Protein AF-A0A946EC99-F1 (afdb_monomer_lite)

Structure (mmCIF, N/CA/C/O backbone):
data_AF-A0A946EC99-F1
#
_entry.id   AF-A0A946EC99-F1
#
loop_
_atom_site.group_PDB
_atom_site.id
_atom_site.type_symbol
_atom_site.label_atom_id
_atom_site.label_alt_id
_atom_site.label_comp_id
_atom_site.label_asym_id
_atom_site.label_entity_id
_atom_site.label_seq_id
_atom_site.pdbx_PDB_ins_code
_atom_site.Cartn_x
_atom_site.Cartn_y
_atom_site.Cartn_z
_atom_site.occupancy
_atom_site.B_iso_or_equiv
_atom_site.auth_seq_id
_atom_site.auth_comp_id
_atom_site.auth_asym_id
_atom_site.auth_atom_id
_atom_site.pdbx_PDB_model_num
ATOM 1 N N . MET A 1 1 ? -6.695 2.992 20.744 1.00 82.31 1 MET A N 1
ATOM 2 C CA . MET A 1 1 ? -6.610 3.366 19.322 1.00 82.31 1 MET A CA 1
ATOM 3 C C . MET A 1 1 ? -5.478 2.557 18.765 1.00 82.31 1 MET A C 1
ATOM 5 O O . MET A 1 1 ? -4.349 2.740 19.210 1.00 82.31 1 MET A O 1
ATOM 9 N N . ASP A 1 2 ? -5.813 1.656 17.866 1.00 91.44 2 ASP A N 1
ATOM 10 C CA . ASP A 1 2 ? -4.870 0.748 17.248 1.00 91.44 2 ASP A CA 1
ATOM 11 C C . ASP A 1 2 ? -4.224 1.434 16.055 1.00 91.44 2 ASP A C 1
ATOM 13 O O . ASP A 1 2 ? -4.758 2.399 15.487 1.00 91.44 2 ASP A O 1
ATOM 17 N N . LYS A 1 3 ? -3.028 0.965 15.715 1.00 95.12 3 LYS A N 1
ATOM 18 C CA . LYS A 1 3 ? -2.216 1.562 14.668 1.00 95.12 3 LYS A CA 1
ATOM 19 C C . LYS A 1 3 ? -1.662 0.493 13.745 1.00 95.12 3 LYS A C 1
ATOM 21 O O . LYS A 1 3 ? -1.075 -0.491 14.189 1.00 95.12 3 LYS A O 1
ATOM 26 N N . LEU A 1 4 ? -1.794 0.733 12.448 1.00 95.88 4 LEU A N 1
ATOM 27 C CA . LEU A 1 4 ? -1.223 -0.108 11.406 1.00 95.88 4 LEU A CA 1
ATOM 28 C C . LEU A 1 4 ? -0.346 0.748 10.501 1.00 95.88 4 LEU A C 1
ATOM 30 O O . LEU A 1 4 ? -0.809 1.729 9.922 1.00 95.88 4 LEU A O 1
ATOM 34 N N . LYS A 1 5 ? 0.916 0.355 10.359 1.00 97.50 5 LYS A N 1
ATOM 35 C CA . LYS A 1 5 ? 1.819 0.922 9.366 1.00 97.50 5 LYS A CA 1
ATOM 36 C C . LYS A 1 5 ? 1.716 0.140 8.059 1.00 97.50 5 LYS A C 1
ATOM 38 O O . LYS A 1 5 ? 1.834 -1.086 8.071 1.00 97.50 5 LYS A O 1
ATOM 43 N N . ILE A 1 6 ? 1.553 0.849 6.948 1.00 97.50 6 ILE A N 1
ATOM 44 C CA . ILE A 1 6 ? 1.728 0.327 5.592 1.00 97.50 6 ILE A CA 1
ATOM 45 C C . ILE A 1 6 ? 3.043 0.878 5.054 1.00 97.50 6 ILE A C 1
ATOM 47 O O . ILE A 1 6 ? 3.194 2.086 4.908 1.00 97.50 6 ILE A O 1
ATOM 51 N N . SER A 1 7 ? 4.005 0.008 4.772 1.00 97.81 7 SER A N 1
ATOM 52 C CA . SER A 1 7 ? 5.231 0.381 4.066 1.00 97.81 7 SER A CA 1
ATOM 53 C C . SER A 1 7 ? 5.087 0.024 2.594 1.00 97.81 7 SER A C 1
ATOM 55 O O . SER A 1 7 ? 4.810 -1.131 2.261 1.00 97.81 7 SER A O 1
ATOM 57 N N . TRP A 1 8 ? 5.287 1.021 1.740 1.00 97.31 8 TRP A N 1
ATOM 58 C CA . TRP A 1 8 ? 5.219 0.923 0.289 1.00 97.31 8 TRP A CA 1
ATOM 59 C C . TRP A 1 8 ? 6.626 0.717 -0.247 1.00 97.31 8 TRP A C 1
ATOM 61 O O . TRP A 1 8 ? 7.515 1.536 -0.012 1.00 97.31 8 TRP A O 1
ATOM 71 N N . THR A 1 9 ? 6.854 -0.409 -0.905 1.00 97.00 9 THR A N 1
ATOM 72 C CA . THR A 1 9 ? 8.175 -0.813 -1.385 1.00 97.00 9 THR A CA 1
ATOM 73 C C . THR A 1 9 ? 8.099 -1.189 -2.846 1.00 97.00 9 THR A C 1
ATOM 75 O O . THR A 1 9 ? 7.178 -1.902 -3.237 1.00 97.00 9 THR A O 1
ATOM 78 N N . ILE A 1 10 ? 9.089 -0.766 -3.619 1.00 95.94 10 ILE A N 1
ATOM 79 C CA . ILE A 1 10 ? 9.274 -1.200 -4.996 1.00 95.94 10 ILE A CA 1
ATOM 80 C C . ILE A 1 10 ? 10.494 -2.125 -5.066 1.00 95.94 10 ILE A C 1
ATOM 82 O O . ILE A 1 10 ? 11.486 -1.925 -4.363 1.00 95.94 10 ILE A O 1
ATOM 86 N N . GLU A 1 11 ? 10.396 -3.171 -5.880 1.00 95.88 11 GLU A N 1
ATOM 87 C CA . GLU A 1 11 ? 11.523 -3.998 -6.314 1.00 95.88 11 GLU A CA 1
ATOM 88 C C . GLU A 1 11 ? 11.526 -4.041 -7.837 1.00 95.88 11 GLU A C 1
ATOM 90 O O . GLU A 1 11 ? 10.585 -4.565 -8.436 1.00 95.88 11 GLU A O 1
ATOM 95 N N . LEU A 1 12 ? 12.586 -3.514 -8.445 1.00 94.19 12 LEU A N 1
ATOM 96 C CA . LEU A 1 12 ? 12.731 -3.477 -9.896 1.00 94.19 12 LEU A CA 1
ATOM 97 C C . LEU A 1 12 ? 13.591 -4.627 -10.392 1.00 94.19 12 LEU A C 1
ATOM 99 O O . LEU A 1 12 ? 14.598 -4.977 -9.774 1.00 94.19 12 LEU A O 1
ATOM 103 N N . LYS A 1 13 ? 13.215 -5.216 -11.521 1.00 94.50 13 LYS A N 1
ATOM 104 C CA . LYS A 1 13 ? 13.958 -6.312 -12.143 1.00 94.50 13 LYS A CA 1
ATOM 105 C C . LYS A 1 13 ? 15.339 -5.880 -12.618 1.00 94.50 13 LYS A C 1
ATOM 107 O O . LYS A 1 13 ? 16.287 -6.659 -12.501 1.00 94.50 13 LYS A O 1
ATOM 112 N N . ASP A 1 14 ? 15.448 -4.682 -13.177 1.00 92.38 14 ASP A N 1
ATOM 113 C CA . ASP A 1 14 ? 16.701 -4.130 -13.695 1.00 92.38 14 ASP A CA 1
ATOM 114 C C . ASP A 1 14 ? 17.707 -3.795 -12.578 1.00 92.38 14 ASP A C 1
ATOM 116 O O . ASP A 1 14 ? 18.907 -3.981 -12.775 1.00 92.38 14 ASP A O 1
ATOM 120 N N . ASP A 1 15 ? 17.225 -3.448 -11.381 1.00 91.38 15 ASP A N 1
ATOM 121 C CA . ASP A 1 15 ? 18.014 -3.305 -10.145 1.00 91.38 15 ASP A CA 1
ATOM 122 C C . ASP A 1 15 ? 18.142 -4.627 -9.351 1.00 91.38 15 ASP A C 1
ATOM 124 O O . ASP A 1 15 ? 18.418 -4.650 -8.149 1.00 91.38 15 ASP A O 1
ATOM 128 N N . GLY A 1 16 ? 17.912 -5.774 -10.000 1.00 94.50 16 GLY A N 1
ATOM 129 C CA . GLY A 1 16 ? 18.105 -7.095 -9.393 1.00 94.50 16 GLY A CA 1
ATOM 130 C C . GLY A 1 16 ? 17.163 -7.401 -8.222 1.00 94.50 16 GLY A C 1
ATOM 131 O O . GLY A 1 16 ? 17.535 -8.152 -7.319 1.00 94.50 16 GLY A O 1
ATOM 132 N N . TYR A 1 17 ? 15.955 -6.835 -8.233 1.00 95.38 17 TYR A N 1
ATOM 133 C CA . TYR A 1 17 ? 14.941 -6.916 -7.175 1.00 95.38 17 TYR A CA 1
ATOM 134 C C . TYR A 1 17 ? 15.401 -6.380 -5.818 1.00 95.38 17 TYR A C 1
ATOM 136 O O . TYR A 1 17 ? 14.977 -6.864 -4.764 1.00 95.38 17 TYR A O 1
ATOM 144 N N . ARG A 1 18 ? 16.269 -5.368 -5.808 1.00 94.62 18 ARG A N 1
ATOM 145 C CA . ARG A 1 18 ? 16.594 -4.662 -4.573 1.00 94.62 18 ARG A CA 1
ATOM 146 C C . ARG A 1 18 ? 15.354 -3.939 -4.042 1.00 94.62 18 ARG A C 1
ATOM 148 O O . ARG A 1 18 ? 14.737 -3.144 -4.742 1.00 94.62 18 ARG A O 1
ATOM 155 N N . SER A 1 19 ? 15.003 -4.203 -2.784 1.00 94.38 19 SER A N 1
ATOM 156 C CA . SER A 1 19 ? 13.856 -3.559 -2.144 1.00 94.38 19 SER A CA 1
ATOM 157 C C . SER A 1 19 ? 14.173 -2.110 -1.770 1.00 94.38 19 SER A C 1
ATOM 159 O O . SER A 1 19 ? 15.038 -1.864 -0.922 1.00 94.38 19 SER A O 1
ATOM 161 N N . THR A 1 20 ? 13.407 -1.169 -2.317 1.00 95.25 20 THR A N 1
ATOM 162 C CA . THR A 1 20 ? 13.475 0.255 -1.966 1.00 95.25 20 THR A CA 1
ATOM 163 C C . THR A 1 20 ? 12.153 0.699 -1.357 1.00 95.25 20 THR A C 1
ATOM 165 O O . THR A 1 20 ? 11.083 0.539 -1.940 1.00 95.25 20 THR A O 1
ATOM 168 N N . GLN A 1 21 ? 12.200 1.191 -0.117 1.00 95.94 21 GLN A N 1
ATOM 169 C CA . GLN A 1 21 ? 11.011 1.698 0.559 1.00 95.94 21 GLN A CA 1
ATOM 170 C C . GLN A 1 21 ? 10.740 3.131 0.101 1.00 95.94 21 GLN A C 1
ATOM 172 O O . GLN A 1 21 ? 11.474 4.050 0.454 1.00 95.94 21 GLN A O 1
ATOM 177 N N . GLU A 1 22 ? 9.659 3.301 -0.645 1.00 96.50 22 GLU A N 1
ATOM 178 C CA . GLU A 1 22 ? 9.299 4.557 -1.296 1.00 96.50 22 GLU A CA 1
ATOM 179 C C . GLU A 1 22 ? 8.439 5.449 -0.405 1.00 96.50 22 GLU A C 1
ATOM 181 O O . GLU A 1 22 ? 8.523 6.675 -0.475 1.00 96.50 22 GLU A O 1
ATOM 186 N N . ALA A 1 23 ? 7.610 4.845 0.451 1.00 96.94 23 ALA A N 1
ATOM 187 C CA . ALA A 1 23 ? 6.693 5.593 1.296 1.00 96.94 23 ALA A CA 1
ATOM 188 C C . ALA A 1 23 ? 6.163 4.798 2.500 1.00 96.94 23 ALA A C 1
ATOM 190 O O . ALA A 1 23 ? 6.326 3.577 2.608 1.00 96.94 23 ALA A O 1
ATOM 191 N N . GLU A 1 24 ? 5.499 5.500 3.416 1.00 97.31 24 GLU A N 1
ATOM 192 C CA . GLU A 1 24 ? 4.815 4.952 4.587 1.00 97.31 24 GLU A CA 1
ATOM 193 C C . GLU A 1 24 ? 3.440 5.597 4.774 1.00 97.31 24 GLU A C 1
ATOM 195 O O . GLU A 1 24 ? 3.285 6.806 4.605 1.00 97.31 24 GLU A O 1
ATOM 200 N N . ASP A 1 25 ? 2.467 4.794 5.200 1.00 97.06 25 ASP A N 1
ATOM 201 C CA . ASP A 1 25 ? 1.214 5.270 5.783 1.00 97.06 25 ASP A CA 1
ATOM 202 C C . ASP A 1 25 ? 1.038 4.747 7.197 1.00 97.06 25 ASP A C 1
ATOM 204 O O . ASP A 1 25 ? 1.353 3.592 7.489 1.00 97.06 25 ASP A O 1
ATOM 208 N N . ILE A 1 26 ? 0.486 5.582 8.072 1.00 97.12 26 ILE A N 1
ATOM 209 C CA . ILE A 1 26 ? 0.069 5.189 9.416 1.00 97.12 26 ILE A CA 1
ATOM 210 C C . ILE A 1 26 ? -1.440 5.362 9.511 1.00 97.12 26 ILE A C 1
ATOM 212 O O . ILE A 1 26 ? -1.960 6.478 9.488 1.00 97.12 26 ILE A O 1
ATOM 216 N N . LEU A 1 27 ? -2.136 4.240 9.651 1.00 95.69 27 LEU A N 1
ATOM 217 C CA . LEU A 1 27 ? -3.564 4.186 9.910 1.00 95.69 27 LEU A CA 1
ATOM 218 C C . LEU A 1 27 ? -3.773 4.134 11.417 1.00 95.69 27 LEU A C 1
ATOM 220 O O . LEU A 1 27 ? -3.239 3.247 12.077 1.00 95.69 27 LEU A O 1
ATOM 224 N N . THR A 1 28 ? -4.553 5.065 11.956 1.00 95.25 28 THR A N 1
ATOM 225 C CA . THR A 1 28 ? -5.001 5.062 13.355 1.00 95.25 28 THR A CA 1
ATOM 226 C C . THR A 1 28 ? -6.510 4.868 13.392 1.00 95.25 28 THR A C 1
ATOM 228 O O . THR A 1 28 ? -7.245 5.638 12.771 1.00 95.25 28 THR A O 1
ATOM 231 N N . PHE A 1 29 ? -6.965 3.848 14.114 1.00 91.62 29 PHE A N 1
ATOM 232 C CA . PHE A 1 29 ? -8.368 3.437 14.179 1.00 91.62 29 PHE A CA 1
ATOM 233 C C . PHE A 1 29 ? -8.732 2.945 15.585 1.00 91.62 29 PHE A C 1
ATOM 235 O O . PHE A 1 29 ? -7.892 2.871 16.484 1.00 91.62 29 PHE A O 1
ATOM 242 N N . SER A 1 30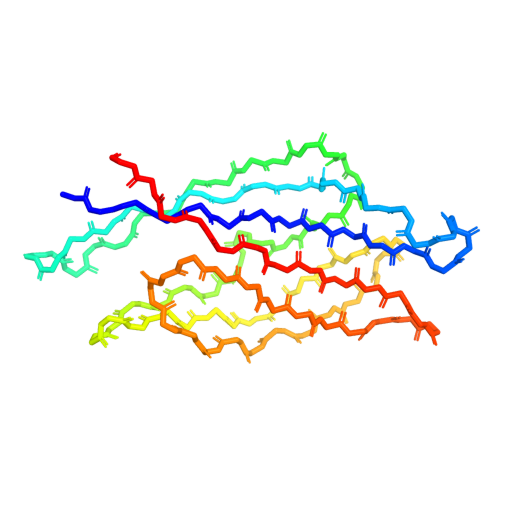 ? -10.013 2.693 15.829 1.00 86.94 30 SER A N 1
ATOM 243 C CA . SER A 1 30 ? -10.513 2.234 17.124 1.00 86.94 30 SER A CA 1
ATOM 244 C C . SER A 1 30 ? -11.832 1.516 16.927 1.00 86.94 30 SER A C 1
ATOM 246 O O . SER A 1 30 ? -12.728 2.105 16.346 1.00 86.94 30 SER A O 1
ATOM 248 N N . ASP A 1 31 ? -12.031 0.339 17.509 1.00 76.12 31 ASP A N 1
ATOM 249 C CA . ASP A 1 31 ? -13.329 -0.351 17.402 1.00 76.12 31 ASP A CA 1
ATOM 250 C C . ASP A 1 31 ? -14.497 0.467 17.981 1.00 76.12 31 ASP A C 1
ATOM 252 O O . ASP A 1 31 ? -15.635 0.368 17.532 1.00 76.12 31 ASP A O 1
ATOM 256 N N . ALA A 1 32 ? -14.209 1.340 18.952 1.00 77.62 32 ALA A N 1
ATOM 257 C CA . ALA A 1 32 ? -15.190 2.250 19.545 1.00 77.62 32 ALA A CA 1
ATOM 258 C C . ALA A 1 32 ? -15.559 3.471 18.670 1.00 77.62 32 ALA A C 1
ATOM 260 O O . ALA A 1 32 ? -16.454 4.229 19.043 1.00 77.62 32 ALA A O 1
ATOM 261 N N . SER A 1 33 ? -14.865 3.713 17.552 1.00 75.81 33 SER A N 1
ATOM 262 C CA . SER A 1 33 ? -15.085 4.869 16.675 1.00 75.81 33 SER A CA 1
ATOM 263 C C . SER A 1 33 ? -14.961 4.469 15.210 1.00 75.81 33 SER A C 1
ATOM 265 O O . SER A 1 33 ? -13.957 3.914 14.788 1.00 75.81 33 SER A O 1
ATOM 267 N N . SER A 1 34 ? -15.930 4.847 14.382 1.00 76.88 34 SER A N 1
ATOM 268 C CA . SER A 1 34 ? -15.826 4.652 12.931 1.00 76.88 34 SER A CA 1
ATOM 269 C C . SER A 1 34 ? -14.798 5.575 12.257 1.00 76.88 34 SER A C 1
ATOM 271 O O . SER A 1 34 ? -14.660 5.550 11.036 1.00 76.88 34 SER A O 1
ATOM 273 N N . GLU A 1 35 ? -14.119 6.439 13.016 1.00 84.94 35 GLU A N 1
ATOM 274 C CA . GLU A 1 35 ? -13.127 7.373 12.492 1.00 84.94 35 GLU A CA 1
ATOM 275 C C . GLU A 1 35 ? -11.798 6.654 12.200 1.00 84.94 35 GLU A C 1
ATOM 277 O O . GLU A 1 35 ? -11.100 6.200 13.109 1.00 84.94 35 GLU A O 1
ATOM 282 N N . LEU A 1 36 ? -11.432 6.596 10.917 1.00 91.69 36 LEU A N 1
ATOM 283 C CA . LEU A 1 36 ? -10.117 6.171 10.446 1.00 91.69 36 LEU A CA 1
ATOM 284 C C . LEU A 1 36 ? -9.292 7.405 10.076 1.00 91.69 36 LEU A C 1
ATOM 286 O O . LEU A 1 36 ? -9.693 8.189 9.217 1.00 91.69 36 LEU A O 1
ATOM 290 N N . LYS A 1 37 ? -8.119 7.555 10.693 1.00 94.25 37 LYS A N 1
ATOM 291 C CA . LYS A 1 37 ? -7.143 8.595 10.342 1.00 94.25 37 LYS A CA 1
ATOM 292 C C . LYS A 1 37 ? -5.986 7.966 9.595 1.00 94.25 37 LYS A C 1
ATOM 294 O O . LYS A 1 37 ? -5.422 6.985 10.073 1.00 94.25 37 LYS A O 1
ATOM 299 N N . VAL A 1 38 ? -5.612 8.555 8.466 1.00 95.56 38 VAL A N 1
ATOM 300 C CA . VAL A 1 38 ? -4.464 8.118 7.669 1.00 95.56 38 VAL A CA 1
ATOM 301 C C . VAL A 1 38 ? -3.453 9.254 7.622 1.00 95.56 38 VAL A C 1
ATOM 303 O O . VAL A 1 38 ? -3.805 10.397 7.342 1.00 95.56 38 VAL A O 1
ATOM 306 N N . GLN A 1 39 ? -2.207 8.949 7.968 1.00 96.69 39 GLN A N 1
ATOM 307 C CA . GLN A 1 39 ? -1.079 9.864 7.836 1.00 96.69 39 GLN A CA 1
ATOM 308 C C . GLN A 1 39 ? -0.153 9.335 6.755 1.00 96.69 39 GLN A C 1
ATOM 310 O O . GLN A 1 39 ? 0.288 8.193 6.854 1.00 96.69 39 GLN A O 1
ATOM 315 N N . HIS A 1 40 ? 0.156 10.178 5.776 1.00 96.19 40 HIS A N 1
ATOM 316 C CA . HIS A 1 40 ? 1.000 9.834 4.641 1.00 96.19 40 HIS A CA 1
ATOM 317 C C . HIS A 1 40 ? 2.398 10.416 4.816 1.00 96.19 40 HIS A C 1
ATOM 319 O O . HIS A 1 40 ? 2.557 11.566 5.233 1.00 96.19 40 HIS A O 1
ATOM 325 N N . LYS A 1 41 ? 3.415 9.624 4.487 1.00 96.00 41 LYS A N 1
ATOM 326 C CA . LYS A 1 41 ? 4.808 10.059 4.446 1.00 96.00 41 LYS A CA 1
ATOM 327 C C . LYS A 1 41 ? 5.502 9.497 3.216 1.00 96.00 41 LYS A C 1
ATOM 329 O O . LYS A 1 41 ? 5.666 8.285 3.102 1.00 96.00 41 LYS A O 1
ATOM 334 N N . ASP A 1 42 ? 5.968 10.381 2.352 1.00 94.62 42 ASP A N 1
ATOM 335 C CA . ASP A 1 42 ? 6.814 10.009 1.222 1.00 94.62 42 ASP A CA 1
ATOM 336 C C . ASP A 1 42 ? 8.277 9.933 1.679 1.00 94.62 42 ASP A C 1
ATOM 338 O O . ASP A 1 42 ? 8.743 10.763 2.468 1.00 94.62 42 ASP A O 1
ATOM 342 N N . ILE A 1 43 ? 8.990 8.894 1.244 1.00 94.94 43 ILE A N 1
ATOM 343 C CA . ILE A 1 43 ? 10.425 8.707 1.513 1.00 94.94 43 ILE A CA 1
ATOM 344 C C . ILE A 1 43 ? 11.234 9.091 0.277 1.00 94.94 43 ILE A C 1
ATOM 346 O O . ILE A 1 43 ? 12.265 9.750 0.407 1.00 94.94 43 ILE A O 1
ATOM 350 N N . SER A 1 44 ? 10.755 8.722 -0.908 1.00 90.00 44 SER A N 1
ATOM 351 C CA . SER A 1 44 ? 11.298 9.177 -2.184 1.00 90.00 44 SER A CA 1
ATOM 352 C C . SER A 1 44 ? 10.342 10.163 -2.859 1.00 90.00 44 SER A C 1
ATOM 354 O O . SER A 1 44 ? 9.139 10.162 -2.605 1.00 90.00 44 SER A O 1
ATOM 356 N N . GLN A 1 45 ? 10.883 11.028 -3.722 1.00 78.56 45 GLN A N 1
ATOM 357 C CA . GLN A 1 45 ? 10.069 11.975 -4.493 1.00 78.56 45 GLN A CA 1
ATOM 358 C C . GLN A 1 45 ? 9.345 11.319 -5.673 1.00 78.56 45 GLN A C 1
ATOM 360 O O . GLN A 1 45 ? 8.275 11.783 -6.053 1.00 78.56 45 GLN A O 1
ATOM 365 N N . GLU A 1 46 ? 9.914 10.256 -6.247 1.00 79.56 46 GLU A N 1
ATOM 366 C CA . GLU A 1 46 ? 9.416 9.647 -7.486 1.00 79.56 46 GLU A CA 1
ATOM 367 C C . GLU A 1 46 ? 8.766 8.272 -7.296 1.00 79.56 46 GLU A C 1
ATOM 369 O O . GLU A 1 46 ? 8.193 7.763 -8.246 1.00 79.56 46 GLU A O 1
ATOM 374 N N . GLY A 1 47 ? 8.822 7.680 -6.099 1.00 83.75 47 GLY A N 1
ATOM 375 C CA . GLY A 1 47 ? 8.458 6.280 -5.871 1.00 83.75 47 GLY A CA 1
ATOM 376 C C . GLY A 1 47 ? 6.977 5.940 -6.046 1.00 83.75 47 GLY A C 1
ATOM 377 O O . GLY A 1 47 ? 6.570 5.505 -7.114 1.00 83.75 47 GLY A O 1
ATOM 378 N N . VAL A 1 48 ? 6.179 6.044 -4.973 1.00 93.75 48 VAL A N 1
ATOM 379 C CA . VAL A 1 48 ? 4.746 5.678 -4.991 1.00 93.75 48 VAL A CA 1
ATOM 380 C C . VAL A 1 48 ? 3.883 6.885 -4.630 1.00 93.75 48 VAL A C 1
ATOM 382 O O . VAL A 1 48 ? 3.849 7.311 -3.470 1.00 93.75 48 VAL A O 1
ATOM 385 N N . LYS A 1 49 ? 3.145 7.399 -5.614 1.00 92.56 49 LYS A N 1
ATOM 386 C CA . LYS A 1 49 ? 2.264 8.573 -5.527 1.00 92.56 49 LYS A CA 1
ATOM 387 C C . LYS A 1 49 ? 0.785 8.168 -5.609 1.00 92.56 49 LYS A C 1
ATOM 389 O O . LYS A 1 49 ? 0.435 7.032 -5.921 1.00 92.56 49 LYS A O 1
ATOM 394 N N . GLY A 1 50 ? -0.104 9.103 -5.274 1.00 91.31 50 GLY A N 1
ATOM 395 C CA . GLY A 1 50 ? -1.561 8.906 -5.311 1.00 91.31 50 GLY A CA 1
ATOM 396 C C . GLY A 1 50 ? -2.139 8.092 -4.143 1.00 91.31 50 GLY A C 1
ATOM 397 O O . GLY A 1 50 ? -3.337 7.813 -4.100 1.00 91.31 50 GLY A O 1
ATOM 398 N N . ARG A 1 51 ? -1.300 7.729 -3.164 1.00 94.25 51 ARG A N 1
ATOM 399 C CA . ARG A 1 51 ? -1.677 6.949 -1.969 1.00 94.25 51 ARG A CA 1
ATOM 400 C C . ARG A 1 51 ? -2.680 7.675 -1.067 1.00 94.25 51 ARG A C 1
ATOM 402 O O . ARG A 1 51 ? -3.401 7.030 -0.307 1.00 94.25 51 ARG A O 1
ATOM 409 N N . ASP A 1 52 ? -2.718 8.997 -1.158 1.00 92.31 52 ASP A N 1
ATOM 410 C CA . ASP A 1 52 ? -3.649 9.914 -0.504 1.00 92.31 52 ASP A CA 1
ATOM 411 C C . ASP A 1 52 ? -5.074 9.851 -1.079 1.00 92.31 52 ASP A C 1
ATOM 413 O O . ASP A 1 52 ? -6.033 10.174 -0.379 1.00 92.31 52 ASP A O 1
ATOM 417 N N . TYR A 1 53 ? -5.239 9.361 -2.312 1.00 94.19 53 TYR A N 1
ATOM 418 C CA . TYR A 1 53 ? -6.551 9.128 -2.933 1.00 94.19 53 TYR A CA 1
ATOM 419 C C . TYR A 1 53 ? -7.078 7.702 -2.729 1.00 94.19 53 TYR A C 1
ATOM 421 O O . TYR A 1 53 ? -8.218 7.401 -3.098 1.00 94.19 53 TYR A O 1
ATOM 429 N N . LEU A 1 54 ? -6.274 6.809 -2.143 1.00 96.00 54 LEU A N 1
ATOM 430 C CA . LEU A 1 54 ? -6.704 5.446 -1.858 1.00 96.00 54 LEU A CA 1
ATOM 431 C C . LEU A 1 54 ? -7.804 5.425 -0.806 1.00 96.00 54 LEU A C 1
ATOM 433 O O . LEU A 1 54 ? -7.781 6.148 0.191 1.00 96.00 54 LEU A O 1
ATOM 437 N N . THR A 1 55 ? -8.752 4.511 -0.987 1.00 95.38 55 THR A N 1
ATOM 438 C CA . THR A 1 55 ? -9.735 4.248 0.053 1.00 95.38 55 THR A CA 1
ATOM 439 C C . THR A 1 55 ? -9.247 3.151 0.984 1.00 95.38 55 THR A C 1
ATOM 441 O O . THR A 1 55 ? -9.045 2.006 0.574 1.00 95.38 55 THR A O 1
ATOM 444 N N . TYR A 1 56 ? -9.159 3.496 2.264 1.00 94.31 56 TYR A N 1
ATOM 445 C CA . TYR A 1 56 ? -8.903 2.568 3.355 1.00 94.31 56 TYR A CA 1
ATOM 446 C C . TYR A 1 56 ? -10.205 2.301 4.109 1.00 94.31 56 TYR A C 1
ATOM 448 O O . TYR A 1 56 ? -10.907 3.229 4.513 1.00 94.31 56 TYR A O 1
ATOM 456 N N . LYS A 1 57 ? -10.546 1.027 4.303 1.00 92.88 57 LYS A N 1
ATOM 457 C CA . LYS A 1 57 ? -11.680 0.599 5.129 1.00 92.88 57 LYS A CA 1
ATOM 458 C C . LYS A 1 57 ? -11.223 -0.467 6.101 1.00 92.88 57 LYS A C 1
ATOM 460 O O . LYS A 1 57 ? -10.498 -1.377 5.713 1.00 92.88 57 LYS A O 1
ATOM 465 N N . ILE A 1 58 ? -11.683 -0.362 7.338 1.00 90.75 58 ILE A N 1
ATOM 466 C CA . ILE A 1 58 ? -11.437 -1.355 8.376 1.00 90.75 58 ILE A CA 1
ATOM 467 C C . ILE A 1 58 ? -12.787 -1.873 8.859 1.00 90.75 58 ILE A C 1
ATOM 469 O O . ILE A 1 58 ? -13.686 -1.083 9.147 1.00 90.75 58 ILE A O 1
ATOM 473 N N . SER A 1 59 ? -12.948 -3.191 8.905 1.00 88.69 59 SER A N 1
ATOM 474 C CA . SER A 1 59 ? -14.115 -3.837 9.511 1.00 88.69 59 SER A CA 1
ATOM 475 C C . SER A 1 59 ? -13.751 -5.242 9.955 1.00 88.69 59 SER A C 1
ATOM 477 O O . SER A 1 59 ? -13.045 -5.918 9.216 1.00 88.69 59 SER A O 1
ATOM 479 N N . ASN A 1 60 ? -14.289 -5.717 11.079 1.00 85.62 60 ASN A N 1
ATOM 480 C CA . ASN A 1 60 ? -14.173 -7.120 11.498 1.00 85.62 60 ASN A CA 1
ATOM 481 C C . ASN A 1 60 ? -12.728 -7.657 11.433 1.00 85.62 60 ASN A C 1
ATOM 483 O O . ASN A 1 60 ? -12.483 -8.684 10.807 1.00 85.62 60 ASN A O 1
ATOM 487 N N . GLU A 1 61 ? -11.772 -6.927 12.016 1.00 88.69 61 GLU A N 1
ATOM 488 C CA . GLU A 1 61 ? -10.342 -7.287 12.019 1.00 88.69 61 GLU A CA 1
ATOM 489 C C . GLU A 1 61 ? -9.690 -7.399 10.626 1.00 88.69 61 GLU A C 1
ATOM 491 O O . GLU A 1 61 ? -8.588 -7.936 10.491 1.00 88.69 61 GLU A O 1
ATOM 496 N N . THR A 1 62 ? -10.317 -6.868 9.573 1.00 92.31 62 THR A N 1
ATOM 497 C CA . THR A 1 62 ? -9.733 -6.790 8.230 1.00 92.31 62 THR A CA 1
ATOM 498 C C . THR A 1 62 ? -9.542 -5.353 7.771 1.00 92.31 62 THR A C 1
ATOM 500 O O . THR A 1 62 ? -10.250 -4.431 8.178 1.00 92.31 62 THR A O 1
ATOM 503 N N . ILE A 1 63 ? -8.560 -5.173 6.891 1.00 93.50 63 ILE A N 1
ATOM 504 C CA . ILE A 1 63 ? -8.328 -3.964 6.117 1.00 93.50 63 ILE A CA 1
ATOM 505 C C . ILE A 1 63 ? -8.629 -4.229 4.646 1.00 93.50 63 ILE A C 1
ATOM 507 O O . ILE A 1 63 ? -8.196 -5.230 4.065 1.00 93.50 63 ILE A O 1
ATOM 511 N N . LYS A 1 64 ? -9.332 -3.279 4.033 1.00 95.00 64 LYS A N 1
ATOM 512 C CA . LYS A 1 64 ? -9.470 -3.158 2.591 1.00 95.00 64 LYS A CA 1
ATOM 513 C C . LYS A 1 64 ? -8.787 -1.878 2.113 1.00 95.00 64 LYS A C 1
ATOM 515 O O . LYS A 1 64 ? -9.091 -0.802 2.625 1.00 95.00 64 LYS A O 1
ATOM 520 N N . ILE A 1 65 ? -7.889 -2.005 1.140 1.00 95.69 65 ILE A N 1
ATOM 521 C CA . ILE A 1 65 ? -7.184 -0.898 0.477 1.00 95.69 65 ILE A CA 1
ATOM 522 C C . ILE A 1 65 ? 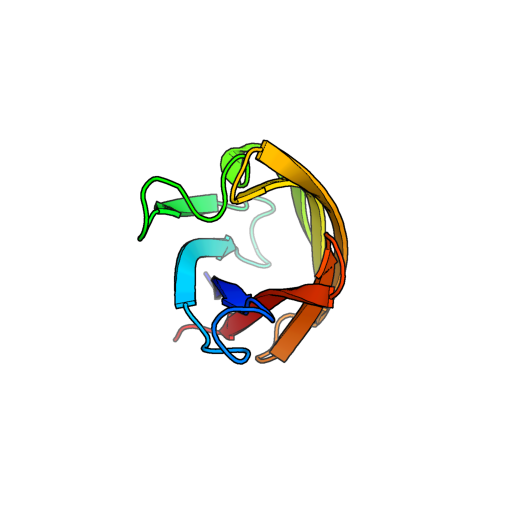-7.499 -0.998 -1.008 1.00 95.69 65 ILE A C 1
ATOM 524 O O . ILE A 1 65 ? -7.192 -2.019 -1.623 1.00 95.69 65 ILE A O 1
ATOM 528 N N . TYR A 1 66 ? -8.122 0.025 -1.581 1.00 96.31 66 TYR A N 1
ATOM 529 C CA . TYR A 1 66 ? -8.458 0.012 -3.001 1.00 96.31 66 TYR A CA 1
ATOM 530 C C . TYR A 1 66 ? -8.365 1.391 -3.643 1.00 96.31 66 TYR A C 1
ATOM 532 O O . TYR A 1 66 ? -8.601 2.414 -2.997 1.00 96.31 66 TYR A O 1
ATOM 540 N N . GLY A 1 67 ? -8.060 1.387 -4.935 1.00 96.62 67 GLY A N 1
ATOM 541 C CA . GLY A 1 67 ? -7.838 2.577 -5.748 1.00 96.62 67 GLY A CA 1
ATOM 542 C C . GLY A 1 67 ? -6.597 2.405 -6.610 1.00 96.62 67 GLY A C 1
ATOM 543 O O . GLY A 1 67 ? -6.047 1.309 -6.689 1.00 96.62 67 GLY A O 1
ATOM 544 N N . ASP A 1 68 ? -6.167 3.488 -7.235 1.00 96.44 68 ASP A N 1
ATOM 545 C CA . ASP A 1 68 ? -5.032 3.482 -8.147 1.00 96.44 68 ASP A CA 1
ATOM 546 C C . ASP A 1 68 ? -3.863 4.229 -7.502 1.00 96.44 68 ASP A C 1
ATOM 548 O O . ASP A 1 68 ? -4.062 5.250 -6.841 1.00 96.44 68 ASP A O 1
ATOM 552 N N . VAL A 1 69 ? -2.654 3.709 -7.681 1.00 95.31 69 VAL A N 1
ATOM 553 C CA . VAL A 1 69 ? -1.414 4.411 -7.340 1.00 95.31 69 VAL A CA 1
ATOM 554 C C . VAL A 1 69 ? -0.576 4.599 -8.588 1.00 95.31 69 VAL A C 1
ATOM 556 O O . VAL A 1 69 ? -0.603 3.767 -9.492 1.00 95.31 69 VAL A O 1
ATOM 559 N N . ASP A 1 70 ? 0.169 5.690 -8.606 1.00 94.19 70 ASP A N 1
ATOM 560 C CA . ASP A 1 70 ? 1.199 5.965 -9.598 1.00 94.19 70 ASP A CA 1
ATOM 561 C C . ASP A 1 70 ? 2.530 5.459 -9.022 1.00 94.19 70 ASP A C 1
ATOM 563 O O . ASP A 1 70 ? 2.893 5.793 -7.888 1.00 94.19 70 ASP A O 1
ATOM 567 N N . VAL A 1 71 ? 3.191 4.570 -9.756 1.00 91.06 71 VAL A N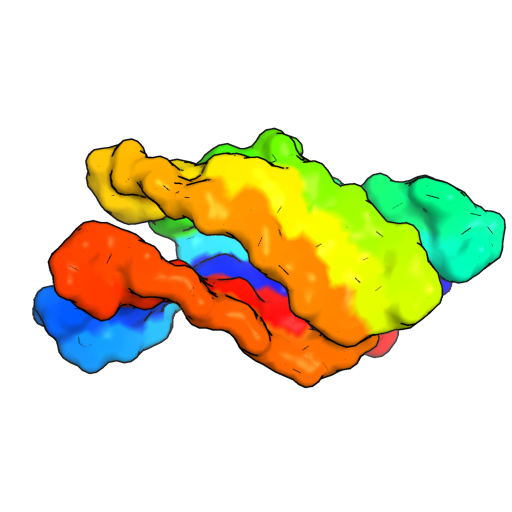 1
ATOM 568 C CA . VAL A 1 71 ? 4.538 4.072 -9.468 1.00 91.06 71 VAL A CA 1
ATOM 569 C C . VAL A 1 71 ? 5.513 4.622 -10.513 1.00 91.06 71 VAL A C 1
ATOM 571 O O . VAL A 1 71 ? 5.093 5.253 -11.478 1.00 91.06 71 VAL A O 1
ATOM 574 N N . LEU A 1 72 ? 6.814 4.385 -10.315 1.00 85.50 72 LEU A N 1
ATOM 575 C CA . LEU A 1 72 ? 7.910 4.894 -11.155 1.00 85.50 72 LEU A CA 1
ATOM 576 C C . LEU A 1 72 ? 7.555 5.068 -12.644 1.00 85.50 72 LEU A C 1
ATOM 578 O O . LEU A 1 72 ? 6.962 4.193 -13.272 1.00 85.50 72 LEU A O 1
ATOM 582 N N . ASP A 1 73 ? 7.964 6.214 -13.191 1.00 80.62 73 ASP A N 1
ATOM 583 C CA . ASP A 1 73 ? 7.702 6.647 -14.569 1.00 80.62 73 ASP A CA 1
ATOM 584 C C . ASP A 1 73 ? 6.215 6.850 -14.933 1.00 80.62 73 ASP A C 1
ATOM 586 O O . ASP A 1 73 ? 5.863 6.934 -16.113 1.00 80.62 73 ASP A O 1
ATOM 590 N N . GLY A 1 74 ? 5.337 7.024 -13.937 1.00 83.25 74 GLY A N 1
ATOM 591 C CA . GLY A 1 74 ? 3.925 7.357 -14.152 1.00 83.25 74 GLY A CA 1
ATOM 592 C C . GLY A 1 74 ? 3.045 6.146 -14.452 1.00 83.25 74 GLY A C 1
ATOM 593 O O . GLY A 1 74 ? 1.921 6.302 -14.944 1.00 83.25 74 GLY A O 1
ATOM 594 N N . GLU A 1 75 ? 3.547 4.930 -14.222 1.00 90.88 75 GLU A N 1
ATOM 595 C CA . GLU A 1 75 ? 2.762 3.719 -14.424 1.00 90.88 75 GLU A CA 1
ATOM 596 C C . GLU A 1 75 ? 1.676 3.607 -13.349 1.00 90.88 75 GLU A C 1
ATOM 598 O O . GLU A 1 75 ? 1.917 3.797 -12.159 1.00 90.88 75 GLU A O 1
ATOM 603 N N . ILE A 1 76 ? 0.450 3.282 -13.762 1.00 93.94 76 ILE A N 1
ATOM 604 C CA . ILE A 1 76 ? -0.686 3.203 -12.844 1.00 93.94 76 ILE A CA 1
ATOM 605 C C . ILE A 1 76 ? -0.936 1.754 -12.432 1.00 93.94 76 ILE A C 1
ATOM 607 O O . ILE A 1 76 ? -1.294 0.908 -13.254 1.00 93.94 76 ILE A O 1
ATOM 611 N N . VAL A 1 77 ? -0.832 1.488 -11.131 1.00 94.88 77 VAL A N 1
ATOM 612 C CA . VAL A 1 77 ? -1.126 0.189 -10.522 1.00 94.88 77 VAL A CA 1
ATOM 613 C C . VAL A 1 77 ? -2.446 0.262 -9.768 1.00 94.88 77 VAL A C 1
ATOM 615 O O . VAL A 1 77 ? -2.585 0.972 -8.771 1.00 94.88 77 VAL A O 1
ATOM 618 N N . ARG A 1 78 ? -3.422 -0.532 -10.215 1.00 95.12 78 ARG A N 1
ATOM 619 C CA . ARG A 1 78 ? -4.701 -0.678 -9.520 1.00 95.12 78 ARG A CA 1
ATOM 620 C C . ARG A 1 78 ? -4.587 -1.653 -8.355 1.00 95.12 78 ARG A C 1
ATOM 622 O O . ARG A 1 78 ? -4.236 -2.818 -8.534 1.00 95.12 78 ARG A O 1
ATOM 629 N N . LEU A 1 79 ? -4.969 -1.195 -7.171 1.00 95.50 79 LEU A N 1
ATOM 630 C CA . LEU A 1 79 ? -4.989 -1.967 -5.936 1.00 95.50 79 LEU A CA 1
ATOM 631 C C . LEU A 1 79 ? -6.415 -2.395 -5.578 1.00 95.50 79 LEU A C 1
ATOM 633 O O . LEU A 1 79 ? -7.358 -1.600 -5.605 1.00 95.50 79 LEU A O 1
ATOM 637 N N . ASP A 1 80 ? -6.555 -3.654 -5.171 1.00 95.56 80 ASP A N 1
ATOM 638 C CA . ASP A 1 80 ? -7.719 -4.176 -4.447 1.00 95.56 80 ASP A CA 1
ATOM 639 C C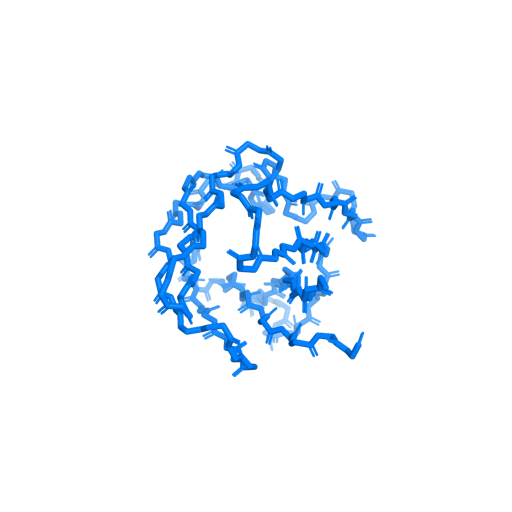 . ASP A 1 80 ? -7.226 -5.223 -3.443 1.00 95.56 80 ASP A C 1
ATOM 641 O O . ASP A 1 80 ? -7.199 -6.427 -3.698 1.00 95.56 80 ASP A O 1
ATOM 645 N N . ILE A 1 81 ? -6.721 -4.737 -2.312 1.00 94.94 81 ILE A N 1
ATOM 646 C CA . ILE A 1 81 ? -6.143 -5.565 -1.257 1.00 94.94 81 ILE A CA 1
ATOM 647 C C . ILE A 1 81 ? -7.187 -5.752 -0.170 1.00 94.94 81 ILE A C 1
ATOM 649 O O . ILE A 1 81 ? -7.720 -4.782 0.366 1.00 94.94 81 ILE A O 1
ATOM 653 N N . HIS A 1 82 ? -7.415 -7.004 0.209 1.00 95.38 82 HIS A N 1
ATOM 654 C CA . HIS A 1 82 ? -8.222 -7.379 1.361 1.00 95.38 82 HIS A CA 1
ATOM 655 C C . HIS A 1 82 ? -7.403 -8.325 2.240 1.00 95.38 82 HIS A C 1
ATOM 657 O O . HIS A 1 82 ? -6.999 -9.398 1.793 1.00 95.38 82 HIS A O 1
ATOM 663 N N . ALA A 1 83 ? -7.103 -7.907 3.469 1.00 94.00 83 ALA A N 1
ATOM 664 C CA . ALA A 1 83 ? -6.204 -8.638 4.355 1.00 94.00 83 ALA A CA 1
ATOM 665 C C . ALA A 1 83 ? -6.611 -8.500 5.830 1.00 94.00 83 ALA A C 1
ATOM 667 O O . ALA A 1 83 ? -7.228 -7.502 6.192 1.00 94.00 83 ALA A O 1
ATOM 668 N N . PRO A 1 84 ? -6.247 -9.453 6.701 1.00 93.31 84 PRO A N 1
ATOM 669 C CA . PRO A 1 84 ? -6.399 -9.292 8.148 1.00 93.31 84 PRO A CA 1
ATOM 670 C C . PRO A 1 84 ? -5.504 -8.163 8.706 1.00 93.31 84 PRO A C 1
ATOM 672 O O . PRO A 1 84 ? -4.434 -7.886 8.152 1.00 93.31 84 PRO A O 1
ATOM 675 N N . LEU A 1 85 ? -5.915 -7.540 9.819 1.00 91.56 85 LEU A N 1
ATOM 676 C CA . LEU A 1 85 ? -5.202 -6.491 10.576 1.00 91.56 85 LEU A CA 1
ATOM 677 C C . LEU A 1 85 ? -4.031 -7.052 11.401 1.00 91.56 85 LEU A C 1
ATOM 679 O O . LEU A 1 85 ? -3.862 -6.761 12.581 1.00 91.56 85 LEU A O 1
ATOM 683 N N . ILE A 1 86 ? -3.205 -7.873 10.767 1.00 92.94 86 ILE A N 1
ATOM 684 C CA . ILE A 1 86 ? -2.002 -8.460 11.355 1.00 92.94 86 ILE A CA 1
ATOM 685 C C . ILE A 1 86 ? -0.789 -8.124 10.492 1.00 92.94 86 ILE A C 1
ATOM 687 O O . ILE A 1 86 ? -0.907 -7.650 9.356 1.00 92.94 86 ILE A O 1
ATOM 691 N N . ASN A 1 87 ? 0.397 -8.414 11.023 1.00 96.06 87 ASN A N 1
ATOM 692 C CA . ASN A 1 87 ? 1.629 -8.318 10.252 1.00 96.06 87 ASN A CA 1
ATOM 693 C C . ASN A 1 87 ? 1.543 -9.198 8.999 1.00 96.06 87 ASN A C 1
ATOM 695 O O . ASN A 1 87 ? 1.157 -10.364 9.069 1.00 96.06 87 ASN A O 1
ATOM 699 N N . GLY A 1 88 ? 1.930 -8.655 7.849 1.00 96.06 88 GLY A N 1
ATOM 700 C CA . GLY A 1 88 ? 1.902 -9.402 6.596 1.00 96.06 88 GLY A CA 1
ATOM 701 C C . GLY A 1 88 ? 2.319 -8.564 5.400 1.00 96.06 88 GLY A C 1
ATOM 702 O O . GLY A 1 88 ? 2.704 -7.407 5.539 1.00 96.06 88 GLY A O 1
ATOM 703 N N . MET A 1 89 ? 2.231 -9.143 4.206 1.00 96.19 89 MET A N 1
ATOM 704 C CA . MET A 1 89 ? 2.526 -8.427 2.967 1.00 96.19 89 MET A CA 1
ATOM 705 C C . MET A 1 89 ? 1.528 -8.758 1.859 1.00 96.19 89 MET A C 1
ATOM 707 O O . MET A 1 89 ? 0.821 -9.764 1.928 1.00 96.19 89 MET A O 1
ATOM 711 N N . ALA A 1 90 ? 1.425 -7.875 0.877 1.00 95.25 90 ALA A N 1
ATOM 712 C CA . ALA A 1 90 ? 0.788 -8.124 -0.409 1.00 95.25 90 ALA A CA 1
ATOM 713 C C . ALA A 1 90 ? 1.727 -7.629 -1.511 1.00 95.25 90 ALA A C 1
ATOM 715 O O . ALA A 1 90 ? 2.406 -6.620 -1.324 1.00 95.25 90 ALA A O 1
ATOM 716 N N . THR A 1 91 ? 1.750 -8.333 -2.637 1.00 95.94 91 THR A N 1
ATOM 717 C CA . THR A 1 91 ? 2.611 -8.011 -3.775 1.00 95.94 91 THR A CA 1
ATOM 718 C C . THR A 1 91 ? 1.759 -7.909 -5.025 1.00 95.94 91 THR A C 1
ATOM 720 O O . THR A 1 91 ? 0.924 -8.777 -5.272 1.00 95.94 91 THR A O 1
ATOM 723 N N . THR A 1 92 ? 1.989 -6.860 -5.801 1.00 94.44 92 THR A N 1
ATOM 724 C CA . THR A 1 92 ? 1.413 -6.651 -7.129 1.00 94.44 92 THR A CA 1
ATOM 725 C C . THR A 1 92 ? 2.558 -6.503 -8.116 1.00 94.44 92 THR A C 1
ATOM 727 O O . THR A 1 92 ? 3.547 -5.846 -7.798 1.00 94.44 92 THR A O 1
ATOM 730 N N . VAL A 1 93 ? 2.443 -7.137 -9.280 1.00 94.19 93 VAL A N 1
ATOM 731 C CA . VAL A 1 93 ? 3.420 -6.994 -10.364 1.00 94.19 93 VAL A CA 1
ATOM 732 C C . VAL A 1 93 ? 2.950 -5.888 -11.303 1.00 94.19 93 VAL A C 1
ATOM 734 O O . VAL A 1 93 ? 1.754 -5.807 -11.589 1.00 94.19 93 VAL A O 1
ATOM 737 N N . PHE A 1 94 ? 3.876 -5.056 -11.761 1.00 92.06 94 PHE A N 1
ATOM 738 C CA . PHE A 1 94 ? 3.658 -4.005 -12.751 1.00 92.06 94 PHE A CA 1
ATOM 739 C C . PHE A 1 94 ? 4.801 -4.001 -13.779 1.00 92.06 94 PHE A C 1
ATOM 741 O O . PHE A 1 94 ? 5.781 -4.743 -13.636 1.00 92.06 94 PHE A O 1
ATOM 748 N N . GLY A 1 95 ? 4.651 -3.231 -14.853 1.00 89.12 95 GLY A N 1
ATOM 749 C CA . GLY A 1 95 ? 5.612 -3.175 -15.944 1.00 89.12 95 GLY A CA 1
ATOM 750 C C . GLY A 1 95 ? 5.852 -4.550 -16.569 1.00 89.12 95 GLY A C 1
ATOM 751 O O . GLY A 1 95 ? 4.922 -5.308 -16.860 1.00 89.12 95 GLY A O 1
ATOM 752 N N . ALA A 1 96 ? 7.125 -4.884 -16.784 1.00 86.56 96 ALA A N 1
ATOM 753 C CA . ALA A 1 96 ? 7.516 -6.178 -17.343 1.00 86.56 96 ALA A CA 1
ATOM 754 C C . ALA A 1 96 ? 7.604 -7.299 -16.290 1.00 86.56 96 ALA A C 1
ATOM 756 O O . ALA A 1 96 ? 7.424 -8.467 -16.639 1.00 86.56 96 ALA A O 1
ATOM 757 N N . ASP A 1 97 ? 7.956 -6.965 -15.044 1.00 94.00 97 ASP A N 1
ATOM 758 C CA . ASP A 1 97 ? 8.179 -7.923 -13.942 1.00 94.00 97 ASP A CA 1
ATOM 759 C C . ASP A 1 97 ? 8.445 -7.222 -12.588 1.00 94.00 97 ASP A C 1
ATOM 761 O O . ASP A 1 97 ? 8.909 -7.850 -11.633 1.00 94.00 97 ASP A O 1
ATOM 765 N N . ASP A 1 98 ? 8.235 -5.907 -12.510 1.00 94.56 98 ASP A N 1
ATOM 766 C CA . ASP A 1 98 ? 8.563 -5.116 -11.328 1.00 94.56 98 ASP A CA 1
ATOM 767 C C . ASP A 1 98 ? 7.498 -5.322 -10.258 1.00 94.56 98 ASP A C 1
ATOM 769 O O . ASP A 1 98 ? 6.367 -5.720 -10.543 1.00 94.56 98 AS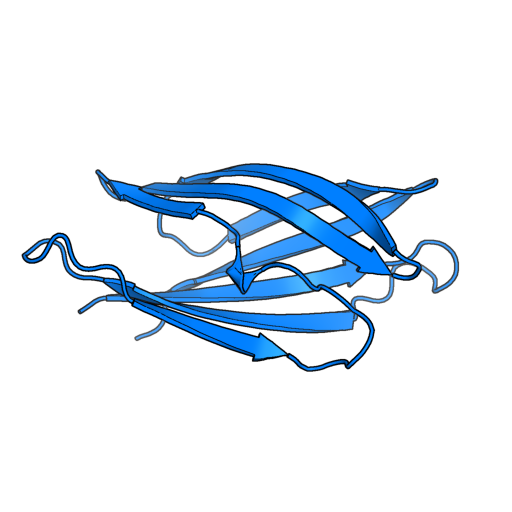P A O 1
ATOM 773 N N . LYS A 1 99 ? 7.847 -5.106 -8.992 1.00 96.25 99 LYS A N 1
ATOM 774 C CA . LYS A 1 99 ? 6.963 -5.448 -7.874 1.00 96.25 99 LYS A CA 1
ATOM 775 C C . LYS A 1 99 ? 6.687 -4.244 -7.011 1.00 96.25 99 LYS A C 1
ATOM 777 O O . LYS A 1 99 ? 7.600 -3.633 -6.466 1.00 96.25 99 LYS A O 1
ATO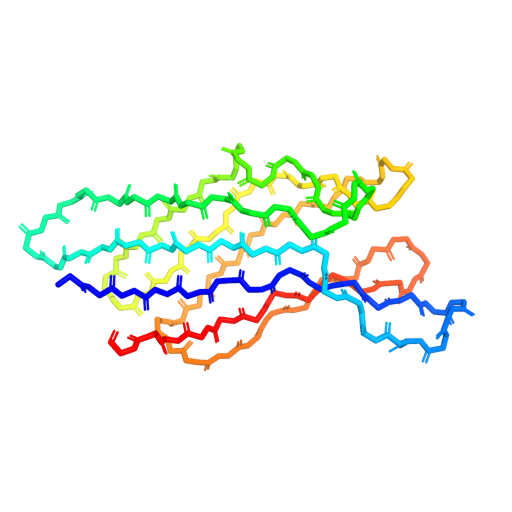M 782 N N . LEU A 1 100 ? 5.406 -3.996 -6.786 1.00 96.75 100 LEU A N 1
ATOM 783 C CA . LEU A 1 100 ? 4.914 -3.155 -5.713 1.00 96.75 100 LEU A CA 1
ATOM 784 C C . LEU A 1 100 ? 4.553 -4.049 -4.525 1.00 96.75 100 LEU A C 1
ATOM 786 O O . LEU A 1 100 ? 3.693 -4.928 -4.618 1.00 96.75 100 LEU A O 1
ATOM 790 N N . ILE A 1 101 ? 5.205 -3.828 -3.391 1.00 97.06 101 ILE A N 1
ATOM 791 C CA . ILE A 1 101 ? 5.042 -4.609 -2.168 1.00 97.06 101 ILE A CA 1
ATOM 792 C C . ILE A 1 101 ? 4.510 -3.700 -1.066 1.00 97.06 101 ILE A C 1
ATOM 794 O O . ILE A 1 101 ? 5.149 -2.724 -0.676 1.00 97.06 101 ILE A O 1
ATOM 798 N N . LEU A 1 102 ? 3.360 -4.070 -0.510 1.00 97.31 102 LEU A N 1
ATOM 799 C CA . LEU A 1 102 ? 2.764 -3.415 0.646 1.00 97.31 102 LEU A CA 1
ATOM 800 C C . LEU A 1 102 ? 2.992 -4.288 1.872 1.00 97.31 102 LEU A C 1
ATOM 802 O O . LEU A 1 102 ? 2.406 -5.369 1.987 1.00 97.31 102 LEU A O 1
ATOM 806 N N . ARG A 1 103 ? 3.814 -3.818 2.810 1.00 97.69 103 ARG A N 1
ATOM 807 C CA . ARG A 1 103 ? 4.035 -4.490 4.098 1.00 97.69 103 ARG A CA 1
ATOM 808 C C . ARG A 1 103 ? 3.161 -3.853 5.170 1.00 97.69 103 ARG A C 1
ATOM 810 O O . ARG A 1 103 ? 3.237 -2.654 5.404 1.00 97.69 103 ARG A O 1
ATOM 817 N N . ARG A 1 104 ? 2.347 -4.671 5.827 1.00 96.44 104 ARG A N 1
ATOM 818 C CA . ARG A 1 104 ? 1.489 -4.316 6.959 1.00 96.44 104 ARG A CA 1
ATOM 819 C C . ARG A 1 104 ? 2.227 -4.639 8.251 1.00 96.44 104 ARG A C 1
ATOM 821 O O . ARG A 1 104 ? 2.696 -5.767 8.414 1.00 96.44 104 ARG A O 1
ATOM 828 N N . HIS A 1 105 ? 2.320 -3.674 9.157 1.00 97.38 105 HIS A N 1
ATOM 829 C CA . HIS A 1 105 ? 2.942 -3.849 10.465 1.00 97.38 105 HIS A CA 1
ATOM 830 C C . HIS A 1 105 ? 2.099 -3.198 11.562 1.00 97.38 105 HIS A C 1
ATOM 832 O O . HIS A 1 105 ? 1.879 -1.988 11.542 1.00 97.38 105 HIS A O 1
ATOM 838 N N . VAL A 1 106 ? 1.618 -4.000 12.508 1.00 94.81 106 VAL A N 1
ATOM 839 C CA . VAL A 1 106 ? 0.873 -3.534 13.681 1.00 94.81 106 VAL A CA 1
ATOM 840 C C . VAL A 1 106 ? 1.843 -2.822 14.615 1.00 94.81 106 VAL A C 1
ATOM 842 O O . VAL A 1 106 ? 2.897 -3.363 14.950 1.00 94.81 106 VAL A O 1
ATOM 845 N N . LEU A 1 107 ? 1.503 -1.594 14.996 1.00 92.88 107 LEU A N 1
ATOM 846 C CA . LEU A 1 107 ? 2.302 -0.784 15.910 1.00 92.88 107 LEU A CA 1
ATOM 847 C C . LEU A 1 107 ? 1.792 -0.948 17.354 1.00 92.88 107 LEU A C 1
ATOM 849 O O . LEU A 1 107 ? 0.588 -1.143 17.537 1.00 92.88 107 LEU A O 1
ATOM 853 N N . PRO A 1 108 ? 2.688 -0.869 18.356 1.00 85.31 108 PRO A N 1
ATOM 854 C CA . PRO A 1 108 ? 2.322 -0.913 19.770 1.00 85.31 108 PRO A CA 1
ATOM 855 C C . PRO A 1 108 ? 1.573 0.342 20.244 1.00 85.31 108 PRO A C 1
ATOM 857 O O . PRO A 1 108 ? 1.683 1.414 19.594 1.00 85.31 108 PRO A O 1
#

Secondary structure (DSSP, 8-state):
-EEEEEEEEEE-TTTTT-EEEEEEEEEEEETTEEEEEEEEEESSSSSSB-GGGPEEEEETTEEEEEEEEEEGGGEEEEEEEEEESSSEEEEEEETTTEEEEEEEEEE-

Radius of gyration: 13.75 Å; chains: 1; bounding box: 34×21×37 Å

Sequence (108 aa):
MDKLKISWTIELKDDGYRSTQEAEDILTFSDASSELKVQHKDISQEGVKGRDYLTYKISNETIKIYGDVDVLDGEIVRLDIHAPLINGMATTVFGADDKLILRRHVLP

pLDDT: mean 92.73, std 5.16, range [75.81, 97.81]

Foldseek 3Di:
DWKKKKFKWKADVVNVGDTDGFWMKIWDDDPVDQDIDIDIGGPDPAAKPPQVVWDWHDDDQKIWTFDWIQGHPRWIDTDTDIGGQAWDKDWDADDPGMIIMITMHIDD